Protein AF-A0A7S2GTF0-F1 (afdb_monomer_lite)

Structure (mmCIF, N/CA/C/O backbone):
data_AF-A0A7S2GTF0-F1
#
_entry.id   AF-A0A7S2GTF0-F1
#
loop_
_atom_site.group_PDB
_atom_site.id
_atom_site.type_symbol
_atom_site.label_atom_id
_atom_site.label_alt_id
_atom_site.label_comp_id
_atom_site.label_asym_id
_atom_site.label_entity_id
_atom_site.label_seq_id
_atom_site.pdbx_PDB_ins_code
_atom_site.Cartn_x
_atom_site.Cartn_y
_atom_site.Cartn_z
_atom_site.occupancy
_atom_site.B_iso_or_equiv
_atom_site.auth_seq_id
_atom_site.auth_comp_id
_atom_site.auth_asym_id
_atom_site.auth_atom_id
_atom_site.pdbx_PDB_model_num
ATOM 1 N N . ASP A 1 1 ? 17.411 0.691 -0.567 1.00 61.34 1 ASP A N 1
ATOM 2 C CA . ASP A 1 1 ? 16.089 0.164 -0.952 1.00 61.34 1 ASP A CA 1
ATOM 3 C C . ASP A 1 1 ? 15.086 0.399 0.168 1.00 61.34 1 ASP A C 1
ATOM 5 O O . ASP A 1 1 ? 15.471 0.391 1.336 1.00 61.34 1 ASP A O 1
ATOM 9 N N . GLY A 1 2 ? 13.845 0.719 -0.192 1.00 81.31 2 GLY A N 1
ATOM 10 C CA . GLY A 1 2 ? 12.721 1.021 0.693 1.00 81.31 2 GLY A CA 1
ATOM 11 C C . GLY A 1 2 ? 12.528 2.485 1.082 1.00 81.31 2 GLY A C 1
ATOM 12 O O . GLY A 1 2 ? 11.743 2.802 1.973 1.00 81.31 2 GLY A O 1
ATOM 13 N N . GLU A 1 3 ? 13.244 3.399 0.429 1.00 86.31 3 GLU A N 1
ATOM 14 C CA . GLU A 1 3 ? 13.093 4.844 0.643 1.00 86.31 3 GLU A CA 1
ATOM 15 C C . GLU A 1 3 ? 11.688 5.314 0.245 1.00 86.31 3 GLU A C 1
ATOM 17 O O . GLU A 1 3 ? 11.070 6.092 0.961 1.00 86.31 3 GLU A O 1
ATOM 22 N N . VAL A 1 4 ? 11.143 4.767 -0.846 1.00 90.56 4 VAL A N 1
ATOM 23 C CA . VAL A 1 4 ? 9.849 5.182 -1.402 1.00 90.56 4 VAL A CA 1
ATOM 24 C C . VAL A 1 4 ? 8.712 4.943 -0.414 1.00 90.56 4 VAL A C 1
ATOM 26 O O . VAL A 1 4 ? 7.917 5.847 -0.156 1.00 90.56 4 VAL A O 1
ATOM 29 N N . CYS A 1 5 ? 8.637 3.741 0.160 1.00 91.12 5 CYS A N 1
ATOM 30 C CA . CYS A 1 5 ? 7.607 3.436 1.144 1.00 91.12 5 CYS A CA 1
ATOM 31 C C . CYS A 1 5 ? 7.835 4.181 2.459 1.00 91.12 5 CYS A C 1
ATOM 33 O O . CYS A 1 5 ? 6.860 4.656 3.029 1.00 91.12 5 CYS A O 1
ATOM 35 N N . LYS A 1 6 ? 9.085 4.396 2.901 1.00 90.44 6 LYS A N 1
ATOM 36 C CA . LYS A 1 6 ? 9.369 5.257 4.067 1.00 90.44 6 LYS A CA 1
ATOM 37 C C . LYS A 1 6 ? 8.831 6.676 3.877 1.00 90.44 6 LYS A C 1
ATOM 39 O O . LYS A 1 6 ? 8.156 7.188 4.766 1.00 90.44 6 LYS A O 1
ATOM 44 N N . THR A 1 7 ? 9.069 7.277 2.709 1.00 88.88 7 THR A N 1
ATOM 45 C CA . THR A 1 7 ? 8.509 8.589 2.355 1.00 88.88 7 THR A CA 1
ATOM 46 C C . THR A 1 7 ? 6.984 8.548 2.298 1.00 88.88 7 THR A C 1
ATOM 48 O O . THR A 1 7 ? 6.341 9.483 2.761 1.00 88.88 7 THR A O 1
ATOM 51 N N . GLY A 1 8 ? 6.395 7.474 1.763 1.00 85.81 8 GLY A N 1
ATOM 52 C CA . GLY A 1 8 ? 4.943 7.286 1.748 1.00 85.81 8 GLY A CA 1
ATOM 53 C C . GLY A 1 8 ? 4.333 7.218 3.152 1.00 85.81 8 GLY A C 1
ATOM 54 O O . GLY A 1 8 ? 3.307 7.845 3.392 1.00 85.81 8 GLY A O 1
ATOM 55 N N . TYR A 1 9 ? 4.975 6.500 4.076 1.00 88.75 9 TYR A N 1
ATOM 56 C CA . TYR A 1 9 ? 4.527 6.348 5.462 1.00 88.75 9 TYR A CA 1
ATOM 57 C C . TYR A 1 9 ? 4.657 7.638 6.281 1.00 88.75 9 TYR A C 1
ATOM 59 O O . TYR A 1 9 ? 3.728 7.986 7.000 1.00 88.75 9 TYR A O 1
ATOM 67 N N . ASN A 1 10 ? 5.788 8.348 6.175 1.00 83.19 10 ASN A N 1
ATOM 68 C CA . ASN A 1 10 ? 6.096 9.514 7.016 1.00 83.19 10 ASN A CA 1
ATOM 69 C C . ASN A 1 10 ? 6.514 10.742 6.194 1.00 83.19 10 ASN A C 1
ATOM 71 O O . ASN A 1 10 ? 7.617 11.262 6.353 1.00 83.19 10 ASN A O 1
ATOM 75 N N . PRO A 1 11 ? 5.654 11.270 5.319 1.00 76.38 11 PRO A N 1
ATOM 76 C CA . PRO A 1 11 ? 6.059 12.294 4.356 1.00 76.38 11 PRO A CA 1
ATOM 77 C C . PRO A 1 11 ? 6.569 13.604 4.975 1.00 76.38 11 PRO A C 1
ATOM 79 O O . PRO A 1 11 ? 7.394 14.282 4.367 1.00 76.38 11 PRO A O 1
ATOM 82 N N . VAL A 1 12 ? 6.131 13.938 6.194 1.00 75.50 12 VAL A N 1
ATOM 83 C CA . VAL A 1 12 ? 6.603 15.113 6.950 1.00 75.50 12 VAL A CA 1
ATOM 84 C C . VAL A 1 12 ? 8.082 14.984 7.333 1.00 75.50 12 VAL A C 1
ATOM 86 O O . VAL A 1 12 ? 8.816 15.967 7.296 1.00 75.50 12 VAL A O 1
ATOM 89 N N . GLU A 1 13 ? 8.531 13.773 7.665 1.00 75.12 13 GLU A N 1
ATOM 90 C CA . GLU A 1 13 ? 9.911 13.488 8.070 1.00 75.12 13 GLU A CA 1
ATOM 91 C C . GLU A 1 13 ? 10.881 13.561 6.879 1.00 75.12 13 GLU A C 1
ATOM 93 O O . GLU A 1 13 ? 12.023 13.989 7.028 1.00 75.12 13 GLU A O 1
ATOM 98 N N . TYR A 1 14 ? 10.411 13.208 5.678 1.00 69.94 14 TYR A N 1
ATOM 99 C CA . TYR A 1 14 ? 11.229 13.145 4.459 1.00 69.94 14 TYR A CA 1
ATOM 100 C C . TYR A 1 14 ? 11.205 14.442 3.617 1.00 69.94 14 TYR A C 1
ATOM 102 O O . TYR A 1 14 ? 11.755 14.475 2.518 1.00 69.94 14 TYR A O 1
ATOM 110 N N . GLY A 1 15 ? 10.632 15.532 4.148 1.00 59.03 15 GLY A N 1
ATOM 111 C CA . GLY A 1 15 ? 10.974 16.914 3.770 1.00 59.03 15 GLY A CA 1
ATOM 112 C C . GLY A 1 15 ? 10.517 17.426 2.396 1.00 59.03 15 GLY A C 1
ATOM 113 O O . GLY A 1 15 ? 11.003 18.468 1.957 1.00 59.03 15 GLY A O 1
ATOM 114 N N . GLY A 1 16 ? 9.597 16.742 1.709 1.00 69.62 16 GLY A N 1
ATOM 115 C CA . GLY A 1 16 ? 9.084 17.154 0.394 1.00 69.62 16 GLY A CA 1
ATOM 116 C C . GLY A 1 16 ? 7.603 17.560 0.412 1.00 69.62 16 GLY A C 1
ATOM 117 O O . GLY A 1 16 ? 6.838 17.032 1.221 1.00 69.62 16 GLY A O 1
ATOM 118 N N . PRO A 1 17 ? 7.150 18.464 -0.481 1.00 72.69 17 PRO A N 1
ATOM 119 C CA . PRO A 1 17 ? 5.725 18.714 -0.659 1.00 72.69 17 PRO A CA 1
ATOM 120 C C . PRO A 1 17 ? 5.031 17.430 -1.130 1.00 72.69 17 PRO A C 1
ATOM 122 O O . PRO A 1 17 ? 5.417 16.829 -2.134 1.00 72.69 17 PRO A O 1
ATOM 125 N N . LEU A 1 18 ? 3.997 17.014 -0.402 1.00 74.88 18 LEU A N 1
ATOM 126 C CA . LEU A 1 18 ? 3.146 15.907 -0.819 1.00 74.88 18 LEU A CA 1
ATOM 127 C C . LEU A 1 18 ? 2.324 16.284 -2.055 1.00 74.88 18 LEU A C 1
ATOM 129 O O . LEU A 1 18 ? 1.916 17.442 -2.188 1.00 74.88 18 LEU A O 1
ATOM 133 N N . PRO A 1 19 ? 1.983 15.310 -2.918 1.00 74.75 19 PRO A N 1
ATOM 134 C CA . PRO A 1 19 ? 0.912 15.497 -3.880 1.00 74.75 19 PRO A CA 1
ATOM 135 C C . PRO A 1 19 ? -0.361 15.919 -3.140 1.00 74.75 19 PRO A C 1
ATOM 137 O O . PRO A 1 19 ? -0.858 15.211 -2.268 1.00 74.75 19 PRO A O 1
ATOM 140 N N . ASN A 1 20 ? -0.898 17.081 -3.493 1.00 78.50 20 ASN A N 1
ATOM 141 C CA . ASN A 1 20 ? -2.140 17.613 -2.933 1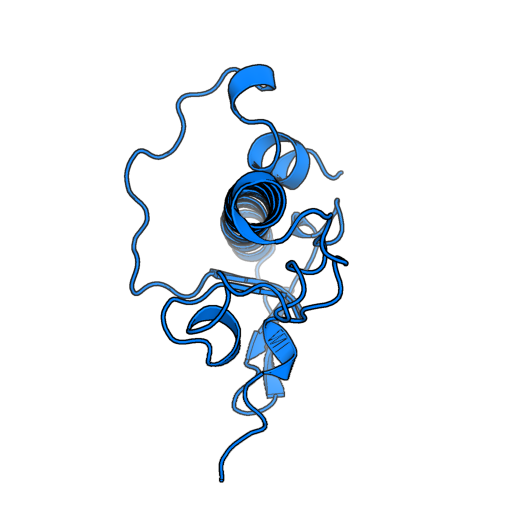.00 78.50 20 ASN A CA 1
ATOM 142 C C . ASN A 1 20 ? -3.394 17.041 -3.617 1.00 78.50 20 ASN A C 1
ATOM 144 O O . ASN A 1 20 ? -4.513 17.322 -3.195 1.00 78.50 20 ASN A O 1
ATOM 148 N N . VAL A 1 21 ? -3.213 16.261 -4.686 1.00 82.75 21 VAL A N 1
ATOM 149 C CA . VAL A 1 21 ? -4.291 15.639 -5.452 1.00 82.75 21 VAL A CA 1
ATOM 150 C C . VAL A 1 21 ? -4.023 14.148 -5.579 1.00 82.75 21 VAL A C 1
ATOM 152 O O . VAL A 1 21 ? -2.978 13.724 -6.068 1.00 82.75 21 VAL A O 1
ATOM 155 N N . ILE A 1 22 ? -5.018 13.354 -5.195 1.00 84.19 22 ILE A N 1
ATOM 156 C CA . ILE A 1 22 ? -5.073 11.924 -5.482 1.00 84.19 22 ILE A CA 1
ATOM 157 C C 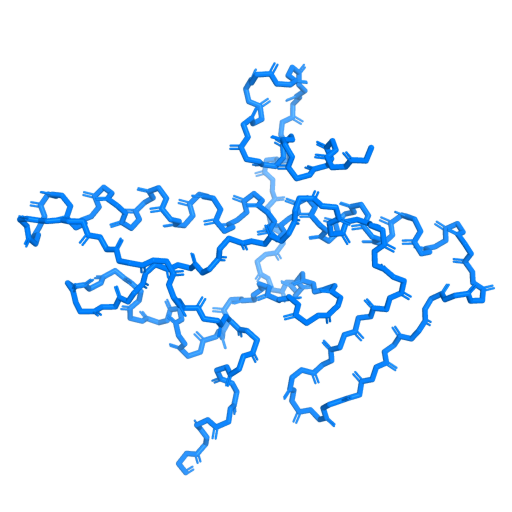. ILE A 1 22 ? -6.091 11.733 -6.600 1.00 84.19 22 ILE A C 1
ATOM 159 O O . ILE A 1 22 ? -7.251 12.133 -6.473 1.00 84.19 22 ILE A O 1
ATOM 163 N N . HIS A 1 23 ? -5.681 11.095 -7.696 1.00 86.81 23 HIS A N 1
ATOM 164 C CA . HIS A 1 23 ? -6.623 10.733 -8.747 1.00 86.81 23 HIS A CA 1
ATOM 165 C C . HIS A 1 23 ? -7.457 9.537 -8.280 1.00 86.81 23 HIS A C 1
ATOM 167 O O . HIS A 1 23 ? -7.106 8.380 -8.490 1.00 86.81 23 HIS A O 1
ATOM 173 N N . PHE A 1 24 ? -8.589 9.815 -7.642 1.00 78.94 24 PHE A N 1
ATOM 174 C CA . PHE A 1 24 ? -9.375 8.815 -6.919 1.00 78.94 24 PHE A CA 1
ATOM 175 C C . PHE A 1 24 ? -9.863 7.629 -7.774 1.00 78.94 24 PHE A C 1
ATOM 177 O O . PHE A 1 24 ? -10.011 6.516 -7.274 1.00 78.94 24 PHE A O 1
ATOM 184 N N . CYS A 1 25 ? -10.083 7.835 -9.076 1.00 83.25 25 CYS A N 1
ATOM 185 C CA . CYS A 1 25 ? -10.481 6.765 -9.999 1.00 83.25 25 CYS A CA 1
ATOM 186 C C . CYS A 1 25 ? -9.295 5.925 -10.510 1.00 83.25 25 CYS A C 1
ATOM 188 O O . CYS A 1 25 ? -9.505 4.913 -11.180 1.00 83.25 25 CYS A O 1
ATOM 190 N N . GLN A 1 26 ? -8.056 6.341 -10.234 1.00 88.81 26 GLN A N 1
ATOM 191 C CA . GLN A 1 26 ? -6.869 5.598 -10.634 1.00 88.81 26 GLN A CA 1
ATOM 192 C C . GLN A 1 26 ? -6.675 4.418 -9.687 1.00 88.81 26 GLN A C 1
ATOM 194 O O . GLN A 1 26 ? -6.886 4.511 -8.480 1.00 88.81 26 GLN A O 1
ATOM 199 N N . ARG A 1 27 ? -6.270 3.288 -10.260 1.00 89.00 27 ARG A N 1
ATOM 200 C CA . ARG A 1 27 ? -5.826 2.129 -9.492 1.00 89.00 27 ARG A CA 1
ATOM 201 C C . ARG A 1 27 ? -4.320 2.244 -9.331 1.00 89.00 27 ARG A C 1
ATOM 203 O O . ARG A 1 27 ? -3.620 2.395 -10.333 1.00 89.00 27 ARG A O 1
ATOM 210 N N . TYR A 1 28 ? -3.846 2.154 -8.099 1.00 91.50 28 TYR A N 1
ATOM 211 C CA . TYR A 1 28 ? -2.425 2.073 -7.789 1.00 91.50 28 TYR A CA 1
ATOM 212 C C . TYR A 1 28 ? -2.120 0.617 -7.491 1.00 91.50 28 TYR A C 1
ATOM 214 O O . TYR A 1 28 ? -2.707 0.054 -6.571 1.00 91.50 28 TYR A O 1
ATOM 222 N N . PHE A 1 29 ? -1.299 -0.025 -8.315 1.00 90.88 29 PHE A N 1
ATOM 223 C CA . PHE A 1 29 ? -1.064 -1.460 -8.214 1.00 90.88 29 PHE A CA 1
ATOM 224 C C . PHE A 1 29 ? 0.339 -1.831 -8.667 1.00 90.88 29 PHE A C 1
ATOM 226 O O . PHE A 1 29 ? 0.848 -1.308 -9.655 1.00 90.88 29 PHE A O 1
ATOM 233 N N . ILE A 1 30 ? 0.964 -2.725 -7.914 1.00 92.81 30 ILE A N 1
ATOM 234 C CA . ILE A 1 30 ? 2.345 -3.157 -8.097 1.00 92.81 30 ILE A CA 1
ATOM 235 C C . ILE A 1 30 ? 2.523 -4.500 -7.394 1.00 92.81 30 ILE A C 1
ATOM 237 O O . ILE A 1 30 ? 2.084 -4.678 -6.260 1.00 92.81 30 ILE A O 1
ATOM 241 N N . GLY A 1 31 ? 3.105 -5.475 -8.086 1.00 91.81 31 GLY A N 1
ATOM 242 C CA . GLY A 1 31 ? 3.113 -6.855 -7.619 1.00 91.81 31 GLY A CA 1
ATOM 243 C C . GLY A 1 31 ? 1.700 -7.370 -7.359 1.00 91.81 31 GLY A C 1
ATOM 244 O O . GLY A 1 31 ? 0.819 -7.249 -8.212 1.00 91.81 31 GLY A O 1
ATOM 245 N N . GLU A 1 32 ? 1.497 -7.891 -6.153 1.00 90.88 32 GLU A N 1
ATOM 246 C CA . GLU A 1 32 ? 0.206 -8.322 -5.604 1.00 90.88 32 GLU A CA 1
ATOM 247 C C . GLU A 1 32 ? -0.363 -7.295 -4.612 1.00 90.88 32 GLU A C 1
ATOM 249 O O . GLU A 1 32 ? -1.133 -7.624 -3.721 1.00 90.88 32 GLU A O 1
ATOM 254 N N . TRP A 1 33 ? 0.009 -6.023 -4.752 1.00 91.31 33 TRP A N 1
ATOM 255 C CA . TRP A 1 33 ? -0.524 -4.930 -3.948 1.00 91.31 33 TRP A CA 1
ATOM 256 C C . TRP A 1 33 ? -1.371 -4.019 -4.814 1.00 91.31 33 TRP A C 1
ATOM 258 O O . TRP A 1 33 ? -0.982 -3.657 -5.925 1.00 91.31 33 TRP A O 1
ATOM 268 N N . MET A 1 34 ? -2.546 -3.639 -4.315 1.00 89.56 34 MET A N 1
ATOM 269 C CA . MET A 1 34 ? -3.434 -2.729 -5.025 1.00 89.56 34 MET A CA 1
ATOM 270 C C . MET A 1 34 ? -4.253 -1.878 -4.063 1.00 89.56 34 MET A C 1
ATOM 272 O O . MET A 1 34 ? -4.941 -2.406 -3.192 1.00 89.56 34 MET A O 1
ATOM 276 N N . PHE A 1 35 ? -4.275 -0.574 -4.322 1.00 89.19 35 PHE A N 1
ATOM 277 C CA . PHE A 1 35 ? -5.236 0.364 -3.766 1.00 89.19 35 PHE A CA 1
ATOM 278 C C . PHE A 1 35 ? -6.151 0.892 -4.876 1.00 89.19 35 PHE A C 1
ATOM 280 O O . PHE A 1 35 ? -5.691 1.358 -5.924 1.00 89.19 35 PHE A O 1
ATOM 287 N N . ALA A 1 36 ? -7.461 0.814 -4.659 1.00 87.38 36 ALA A N 1
ATOM 288 C CA . ALA A 1 36 ? -8.465 1.309 -5.592 1.00 87.38 36 ALA A CA 1
ATOM 289 C C . ALA A 1 36 ? -9.736 1.710 -4.838 1.00 87.38 36 ALA A C 1
ATOM 291 O O . ALA A 1 36 ? -10.111 1.052 -3.875 1.00 87.38 36 ALA A O 1
ATOM 292 N N . LYS A 1 37 ? -10.442 2.735 -5.325 1.00 82.19 37 LYS A N 1
ATOM 293 C CA . LYS A 1 37 ? -11.689 3.238 -4.726 1.00 82.19 37 LYS A CA 1
ATOM 294 C C . LYS A 1 37 ? -12.728 2.148 -4.432 1.00 82.19 37 LYS A C 1
ATOM 296 O O . LYS A 1 37 ? -13.304 2.111 -3.355 1.00 82.19 37 LYS A O 1
ATOM 301 N N . HIS A 1 38 ? -13.009 1.292 -5.412 1.00 79.50 38 HIS A N 1
ATOM 302 C CA . HIS A 1 38 ? -14.144 0.364 -5.371 1.00 79.50 38 HIS A CA 1
ATOM 303 C C . HIS A 1 38 ? -13.728 -1.051 -4.962 1.00 79.50 38 HIS A C 1
ATOM 305 O O . HIS A 1 38 ? -14.055 -2.025 -5.638 1.00 79.50 38 HIS A O 1
ATOM 311 N N . ARG A 1 39 ? -12.971 -1.174 -3.870 1.00 81.56 39 ARG A N 1
ATOM 312 C CA . ARG A 1 39 ? -12.683 -2.484 -3.279 1.00 81.56 39 ARG A CA 1
ATOM 313 C C . ARG A 1 39 ? -13.776 -2.831 -2.274 1.00 81.56 39 ARG A C 1
ATOM 315 O O . ARG A 1 39 ? -13.993 -2.022 -1.378 1.00 81.56 39 ARG A O 1
ATOM 322 N N . PRO A 1 40 ? -14.420 -4.010 -2.364 1.00 76.88 40 PRO A N 1
ATOM 323 C CA . PRO A 1 40 ? -15.446 -4.414 -1.400 1.00 76.88 40 PRO A CA 1
ATOM 324 C C . PRO A 1 40 ? -14.969 -4.293 0.053 1.00 76.88 40 PRO A C 1
ATOM 326 O O . PRO A 1 40 ? -15.679 -3.770 0.900 1.00 76.88 40 PRO A O 1
ATOM 329 N N . ALA A 1 41 ? -13.713 -4.660 0.309 1.00 77.94 41 ALA A N 1
ATOM 330 C CA . ALA A 1 41 ? -13.070 -4.534 1.615 1.00 77.94 41 ALA A CA 1
ATOM 331 C C . ALA A 1 41 ? -12.904 -3.097 2.143 1.00 77.94 41 ALA A C 1
ATOM 333 O O . ALA A 1 41 ? -12.676 -2.922 3.333 1.00 77.94 41 ALA A O 1
ATOM 334 N N . LEU A 1 42 ? -12.987 -2.078 1.284 1.00 83.31 42 LEU A N 1
ATOM 335 C CA . LEU A 1 42 ? -12.896 -0.675 1.694 1.00 83.31 42 LEU A CA 1
ATOM 336 C C . LEU A 1 42 ? -14.262 -0.042 1.981 1.00 83.31 42 LEU A C 1
ATOM 338 O O . LEU A 1 42 ? -14.298 1.052 2.535 1.00 83.31 42 LEU A O 1
ATOM 342 N N . VAL A 1 43 ? -15.370 -0.700 1.615 1.00 82.94 43 VAL A N 1
ATOM 343 C CA . VAL A 1 43 ? -16.727 -0.159 1.813 1.00 82.94 43 VAL A CA 1
ATOM 344 C C . VAL A 1 43 ? -17.056 -0.054 3.304 1.00 82.94 43 VAL A C 1
ATOM 346 O O . VAL A 1 43 ? -17.489 1.002 3.751 1.00 82.94 43 VAL A O 1
ATOM 349 N N . ASP A 1 44 ? -16.747 -1.100 4.074 1.00 84.69 44 ASP A N 1
ATOM 350 C CA . ASP A 1 44 ? -17.056 -1.192 5.510 1.00 84.69 44 ASP A CA 1
ATOM 351 C C . ASP A 1 44 ? -15.803 -1.083 6.394 1.00 84.69 44 ASP A C 1
ATOM 353 O O . ASP A 1 44 ? -15.742 -1.624 7.501 1.00 84.69 44 ASP A O 1
ATOM 357 N N . PHE A 1 45 ? -14.773 -0.386 5.902 1.00 91.31 45 PHE A N 1
ATOM 358 C CA . PHE A 1 45 ? -13.467 -0.327 6.561 1.00 91.31 45 PHE A CA 1
ATOM 359 C C . PHE A 1 45 ? -13.520 0.314 7.960 1.00 91.31 45 PHE A C 1
ATOM 361 O O . PHE A 1 45 ? -12.853 -0.144 8.887 1.00 91.31 45 PHE A O 1
ATOM 368 N N . PHE A 1 46 ? -14.344 1.351 8.144 1.00 92.88 46 PHE A N 1
ATOM 369 C CA . PHE A 1 46 ? -14.520 2.039 9.429 1.00 92.88 46 PHE A CA 1
ATOM 370 C C . PHE A 1 46 ? -15.618 1.386 10.273 1.00 92.88 46 PHE A C 1
ATOM 372 O O . PHE A 1 46 ? -16.644 1.985 10.584 1.00 92.88 46 PHE A O 1
ATOM 379 N N . THR A 1 47 ? -15.392 0.129 10.637 1.00 93.31 47 THR A N 1
ATOM 380 C CA . THR A 1 47 ? -16.243 -0.640 11.552 1.00 93.31 47 THR A CA 1
ATOM 381 C C . THR A 1 47 ? -15.393 -1.254 12.659 1.00 93.31 47 THR A C 1
ATOM 383 O O . THR A 1 47 ? -14.165 -1.354 12.548 1.00 93.31 47 THR A O 1
ATOM 386 N N . CYS A 1 48 ? -16.019 -1.656 13.767 1.00 92.75 48 CYS A N 1
ATOM 387 C CA . CYS A 1 48 ? -15.282 -2.287 14.861 1.00 92.75 48 CYS A CA 1
ATOM 388 C C . CYS A 1 48 ? -14.692 -3.643 14.454 1.00 92.75 48 CYS A C 1
ATOM 390 O O . CYS A 1 48 ? -13.551 -3.928 14.821 1.00 92.75 48 CYS A O 1
ATOM 392 N N . ASP A 1 49 ? -15.391 -4.381 13.591 1.00 91.38 49 ASP A N 1
ATOM 393 C CA . ASP A 1 49 ? -15.004 -5.729 13.168 1.00 91.38 49 ASP A CA 1
ATOM 394 C C . ASP A 1 49 ? -14.054 -5.750 11.962 1.00 91.38 49 ASP A C 1
ATOM 396 O O . ASP A 1 49 ? -13.317 -6.719 11.783 1.00 91.38 49 ASP A O 1
ATOM 400 N N . SER A 1 50 ? -14.023 -4.696 11.132 1.00 90.94 50 SER A N 1
ATOM 401 C CA . SER A 1 50 ? -13.130 -4.678 9.966 1.00 90.94 50 SER A CA 1
ATOM 402 C C . SER A 1 50 ? -11.658 -4.683 10.394 1.00 90.94 50 SER A C 1
ATOM 404 O O . SER A 1 50 ? -11.257 -3.831 11.194 1.00 90.94 50 SER A O 1
ATOM 406 N N . PRO A 1 51 ? -10.811 -5.571 9.852 1.00 93.81 51 PRO A N 1
ATOM 407 C CA . PRO A 1 51 ? -9.375 -5.486 10.068 1.00 93.81 51 PRO A CA 1
ATOM 408 C C . PRO A 1 51 ? -8.781 -4.238 9.398 1.00 93.81 51 PRO A C 1
ATOM 410 O O . PRO A 1 51 ? -9.357 -3.661 8.473 1.00 93.81 51 PRO A O 1
ATOM 413 N N . LEU A 1 52 ? -7.609 -3.825 9.874 1.00 95.06 52 LEU A N 1
ATOM 414 C CA . LEU A 1 52 ? -6.768 -2.820 9.230 1.00 95.06 52 LEU A CA 1
ATOM 415 C C . LEU A 1 52 ? -6.052 -3.432 8.018 1.00 95.06 52 LEU A C 1
ATOM 417 O O . LEU A 1 52 ? -5.893 -4.652 7.920 1.00 95.06 52 LEU A O 1
ATOM 421 N N . LEU A 1 53 ? -5.598 -2.584 7.100 1.00 94.12 53 LEU A N 1
ATOM 422 C CA . LEU A 1 53 ? -4.845 -2.988 5.915 1.00 94.12 53 LEU A CA 1
ATOM 423 C C . LEU A 1 53 ? -3.526 -3.643 6.312 1.00 94.12 53 LEU A C 1
ATOM 425 O O . LEU A 1 53 ? -2.833 -3.169 7.213 1.00 94.12 53 LEU A O 1
ATOM 429 N N . GLN A 1 54 ? -3.173 -4.719 5.613 1.00 94.12 54 GLN A N 1
ATOM 430 C CA . GLN A 1 54 ? -1.838 -5.290 5.713 1.00 94.12 54 GLN A CA 1
ATOM 431 C C . GLN A 1 54 ? -0.801 -4.255 5.253 1.00 94.12 54 GLN A C 1
ATOM 433 O O . GLN A 1 54 ? -1.009 -3.573 4.249 1.00 94.12 54 GLN A O 1
ATOM 438 N N . ASP A 1 55 ? 0.315 -4.157 5.973 1.00 92.56 55 ASP A N 1
ATOM 439 C CA . ASP A 1 55 ? 1.420 -3.281 5.591 1.00 92.56 55 ASP A CA 1
ATOM 440 C C . ASP A 1 55 ? 2.140 -3.826 4.342 1.00 92.56 55 ASP A C 1
ATOM 442 O O . ASP A 1 55 ? 2.552 -4.994 4.343 1.00 92.56 55 ASP A O 1
ATOM 446 N N . PRO A 1 56 ? 2.300 -3.016 3.278 1.00 93.12 56 PRO A N 1
ATOM 447 C CA . PRO A 1 56 ? 3.107 -3.395 2.127 1.00 93.12 56 PRO A CA 1
ATOM 448 C C . PRO A 1 56 ? 4.586 -3.615 2.487 1.00 93.12 56 PRO A C 1
ATOM 450 O O . PRO A 1 56 ? 5.086 -3.022 3.446 1.00 93.12 56 PRO A O 1
ATOM 453 N N . PRO A 1 57 ? 5.323 -4.442 1.720 1.00 93.81 57 PRO A N 1
ATOM 454 C CA . PRO A 1 57 ? 6.751 -4.625 1.930 1.00 93.81 57 PRO A CA 1
ATOM 455 C C . PRO A 1 57 ? 7.490 -3.311 1.671 1.00 93.81 57 PRO A C 1
ATOM 457 O O . PRO A 1 57 ? 7.130 -2.538 0.784 1.00 93.81 57 PRO A O 1
ATOM 460 N N . MET A 1 58 ? 8.543 -3.057 2.446 1.00 93.44 58 MET A N 1
ATOM 461 C CA . MET A 1 58 ? 9.243 -1.774 2.382 1.00 93.44 58 MET A CA 1
ATOM 462 C C . MET A 1 58 ? 9.936 -1.537 1.045 1.00 93.44 58 MET A C 1
ATOM 464 O O . MET A 1 58 ? 10.057 -0.388 0.659 1.00 93.44 58 MET A O 1
ATOM 468 N N . ASP A 1 59 ? 10.368 -2.590 0.357 1.00 94.06 59 ASP A N 1
ATOM 469 C CA . ASP A 1 59 ? 11.075 -2.576 -0.926 1.00 94.06 59 ASP A CA 1
ATOM 470 C C . ASP A 1 59 ? 10.140 -2.755 -2.137 1.00 94.06 59 ASP A C 1
ATOM 472 O O . ASP A 1 59 ? 10.580 -3.154 -3.220 1.00 94.06 59 ASP A O 1
ATOM 476 N N . LEU A 1 60 ? 8.844 -2.459 -1.974 1.00 93.31 60 LEU A N 1
ATOM 477 C CA . LEU A 1 60 ? 7.818 -2.653 -2.999 1.00 93.31 60 LEU A CA 1
ATOM 478 C C . LEU A 1 60 ? 8.185 -2.008 -4.345 1.00 93.31 60 LEU A C 1
ATOM 480 O O . LEU A 1 60 ? 7.845 -2.560 -5.394 1.00 93.31 60 LEU A O 1
ATOM 484 N N . GLU A 1 61 ? 8.913 -0.886 -4.338 1.00 93.06 61 GLU A N 1
ATOM 485 C CA . GLU A 1 61 ? 9.349 -0.173 -5.543 1.00 93.06 61 GLU A CA 1
ATOM 486 C C . GLU A 1 61 ? 10.258 -0.990 -6.473 1.00 93.06 61 GLU A C 1
ATOM 488 O O . GLU A 1 61 ? 10.373 -0.649 -7.652 1.00 93.06 61 GLU A O 1
ATOM 493 N N . ASN A 1 62 ? 10.878 -2.060 -5.967 1.00 92.62 62 ASN A N 1
ATOM 494 C CA . ASN A 1 62 ? 11.733 -2.959 -6.742 1.00 92.62 62 ASN A CA 1
ATOM 495 C C . ASN A 1 62 ? 10.931 -3.987 -7.555 1.00 92.62 62 ASN A C 1
ATOM 497 O O . ASN A 1 62 ? 11.497 -4.731 -8.358 1.00 92.62 62 ASN A O 1
ATOM 501 N N . THR A 1 63 ? 9.611 -4.042 -7.372 1.00 92.44 63 THR A N 1
ATOM 502 C CA . THR A 1 63 ? 8.756 -4.994 -8.077 1.00 92.44 63 THR A CA 1
ATOM 503 C C . THR A 1 63 ? 8.624 -4.626 -9.555 1.00 92.44 63 THR A C 1
ATOM 505 O O . THR A 1 63 ? 8.147 -3.550 -9.912 1.00 92.44 63 THR A O 1
ATOM 508 N N . LEU A 1 64 ? 8.995 -5.560 -10.434 1.00 91.12 64 LEU A N 1
ATOM 509 C CA . LEU A 1 64 ? 9.045 -5.347 -11.888 1.00 91.12 64 LEU A CA 1
ATOM 510 C C . LEU A 1 64 ? 7.759 -5.732 -12.625 1.00 91.12 64 LEU A C 1
ATOM 512 O O . LEU A 1 64 ? 7.726 -5.735 -13.852 1.00 91.12 64 LEU A O 1
ATOM 516 N N . TYR A 1 65 ? 6.695 -6.061 -11.902 1.00 89.00 65 TYR A N 1
ATOM 517 C CA . TYR A 1 65 ? 5.423 -6.451 -12.495 1.00 89.00 65 TYR A CA 1
ATOM 518 C C . TYR A 1 65 ? 4.247 -5.833 -11.746 1.00 89.00 65 TYR A C 1
ATOM 520 O O . TYR A 1 65 ? 4.370 -5.349 -10.622 1.00 89.00 65 TYR A O 1
ATOM 528 N N . ALA A 1 66 ? 3.079 -5.873 -12.369 1.00 89.00 66 ALA A N 1
ATOM 529 C CA . ALA A 1 66 ? 1.821 -5.522 -11.738 1.00 89.00 66 ALA A CA 1
ATOM 530 C C . ALA A 1 66 ? 0.776 -6.589 -12.054 1.00 89.00 66 ALA A C 1
ATOM 532 O O . ALA A 1 66 ? 0.553 -6.906 -13.223 1.00 89.00 66 ALA A O 1
ATO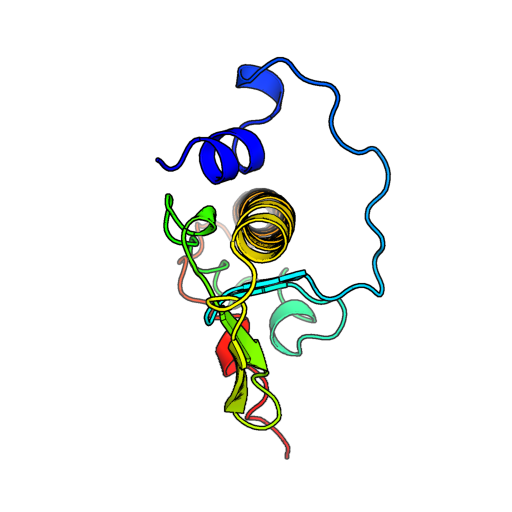M 533 N N . SER A 1 67 ? 0.160 -7.151 -11.018 1.00 86.06 67 SER A N 1
ATOM 534 C CA . SER A 1 67 ? -0.865 -8.181 -11.153 1.00 86.06 67 SER A CA 1
ATOM 535 C C . SER A 1 67 ? -2.261 -7.568 -11.095 1.00 86.06 67 SER A C 1
ATOM 537 O O . SER A 1 67 ? -2.523 -6.642 -10.320 1.00 86.06 67 SER A O 1
ATOM 539 N N . ARG A 1 68 ? -3.168 -8.082 -11.924 1.00 80.50 68 ARG A N 1
ATOM 540 C CA . ARG A 1 68 ? -4.592 -7.771 -11.851 1.00 80.50 68 ARG A CA 1
ATOM 541 C C . ARG A 1 68 ? -5.310 -8.866 -11.064 1.00 80.50 68 ARG A C 1
ATOM 543 O O . ARG A 1 68 ? -5.304 -10.017 -11.485 1.00 80.50 68 ARG A O 1
ATOM 550 N N . PRO A 1 69 ? -5.958 -8.532 -9.945 1.00 74.56 69 PRO A N 1
ATOM 551 C CA . PRO A 1 69 ? -6.682 -9.507 -9.133 1.00 74.56 69 PRO A CA 1
ATOM 552 C C . PRO A 1 69 ? -7.953 -10.025 -9.821 1.00 74.56 69 PRO A C 1
ATOM 554 O O . PRO A 1 69 ? -8.479 -11.058 -9.425 1.00 74.56 69 PRO A O 1
ATOM 557 N N . GLU A 1 70 ? -8.473 -9.318 -10.830 1.00 76.62 70 GLU A N 1
ATOM 558 C CA . GLU A 1 70 ? -9.701 -9.717 -11.524 1.00 76.62 70 GLU A CA 1
ATOM 559 C C . GLU A 1 70 ? -9.538 -10.968 -12.386 1.00 76.62 70 GLU A C 1
ATOM 561 O O . GLU A 1 70 ? -10.461 -11.774 -12.466 1.00 76.62 70 GLU A O 1
ATOM 566 N N . ASP A 1 71 ? -8.390 -11.102 -13.047 1.00 81.31 71 ASP A N 1
ATOM 567 C CA . ASP A 1 71 ? -8.114 -12.149 -14.035 1.00 81.31 71 ASP A CA 1
ATOM 568 C C . ASP A 1 71 ? -6.763 -12.852 -13.810 1.00 81.31 71 ASP A C 1
ATOM 570 O O . ASP A 1 71 ? -6.393 -13.743 -14.571 1.00 81.31 71 ASP A O 1
ATOM 574 N N . GLY A 1 72 ? -6.012 -12.458 -12.777 1.00 80.75 72 GLY A N 1
ATOM 575 C CA . GLY A 1 72 ? -4.672 -12.971 -12.489 1.00 80.75 72 GLY A CA 1
ATOM 576 C C . GLY A 1 72 ? -3.608 -12.548 -13.507 1.00 80.75 72 GLY A C 1
ATOM 577 O O . GLY A 1 72 ? -2.471 -13.022 -13.432 1.00 80.75 72 GLY A O 1
ATOM 578 N N . SER A 1 73 ? -3.939 -11.678 -14.469 1.00 85.88 73 SER A N 1
ATOM 579 C CA . SER A 1 73 ? -2.999 -11.271 -15.507 1.00 85.88 73 SER A CA 1
ATOM 580 C C . SER A 1 73 ? -1.869 -10.432 -14.920 1.00 85.88 73 SER A C 1
ATOM 582 O O . SER A 1 73 ? -2.072 -9.517 -14.118 1.00 85.88 73 SER A O 1
ATOM 584 N N . LYS A 1 74 ? -0.643 -10.746 -15.342 1.00 90.06 74 LYS A N 1
ATOM 585 C CA . LYS A 1 74 ? 0.562 -10.021 -14.946 1.00 90.06 74 LYS A CA 1
ATOM 586 C C . LYS A 1 74 ? 1.027 -9.148 -16.095 1.00 90.06 74 LYS A C 1
ATOM 588 O O . LYS A 1 74 ? 1.258 -9.623 -17.204 1.00 90.06 74 LYS A O 1
ATOM 593 N N . LYS A 1 75 ? 1.193 -7.862 -15.813 1.00 88.94 75 LYS A N 1
ATOM 594 C CA . LYS A 1 75 ? 1.905 -6.940 -16.687 1.00 88.94 75 LYS A CA 1
ATOM 595 C C . LYS A 1 75 ? 3.359 -6.891 -16.243 1.00 88.94 75 LYS A C 1
ATOM 597 O O . LYS A 1 75 ? 3.644 -6.358 -15.174 1.00 88.94 75 LYS A O 1
ATOM 602 N N . ASP A 1 76 ? 4.241 -7.459 -17.054 1.00 91.00 76 ASP A N 1
ATOM 603 C CA . ASP A 1 76 ? 5.684 -7.419 -16.833 1.00 91.00 76 ASP A CA 1
ATOM 604 C C . ASP A 1 76 ? 6.284 -6.122 -17.404 1.00 91.00 76 ASP A C 1
ATOM 606 O O . ASP A 1 76 ? 5.942 -5.693 -18.509 1.00 91.00 76 ASP A O 1
ATOM 610 N N . PHE A 1 77 ? 7.161 -5.487 -16.631 1.00 88.12 77 PHE A N 1
ATOM 611 C CA . PHE A 1 77 ? 7.925 -4.304 -17.014 1.00 88.12 77 PHE A CA 1
ATOM 612 C C . PHE A 1 77 ? 9.428 -4.596 -17.154 1.00 88.12 77 PHE A C 1
ATOM 614 O O . PHE A 1 77 ? 10.185 -3.677 -17.451 1.00 88.12 77 PHE A O 1
ATOM 621 N N . SER A 1 78 ? 9.871 -5.850 -16.991 1.00 88.31 78 SER A N 1
ATOM 622 C CA . SER A 1 78 ? 11.281 -6.271 -17.060 1.00 88.31 78 SER A CA 1
ATOM 623 C C . SER A 1 78 ? 12.003 -5.833 -18.340 1.00 88.31 78 SER A C 1
ATOM 625 O O . SER A 1 78 ? 13.197 -5.542 -18.312 1.00 88.31 78 SER A O 1
ATOM 627 N N . GLN A 1 79 ? 11.269 -5.736 -19.451 1.00 90.38 79 GLN A N 1
ATOM 628 C CA . GLN A 1 79 ? 11.795 -5.355 -20.764 1.00 90.38 79 GLN A CA 1
ATOM 629 C C . GLN A 1 79 ? 12.062 -3.845 -20.910 1.00 90.38 79 GLN A C 1
ATOM 631 O O . GLN A 1 79 ? 12.698 -3.428 -21.873 1.00 90.38 79 GLN A O 1
ATOM 636 N N . ASP A 1 80 ? 11.584 -3.017 -19.976 1.00 90.00 80 ASP A N 1
ATOM 637 C CA . ASP A 1 80 ? 11.761 -1.562 -19.981 1.00 90.00 80 ASP A CA 1
ATOM 638 C C . ASP A 1 80 ? 12.144 -1.074 -18.570 1.00 90.00 80 ASP A C 1
ATOM 640 O O . ASP A 1 80 ? 11.278 -0.678 -17.782 1.00 90.00 80 ASP A O 1
ATOM 644 N N . PRO A 1 81 ? 13.447 -1.093 -18.223 1.00 86.44 81 PRO A N 1
ATOM 645 C CA . PRO A 1 81 ? 13.922 -0.761 -16.879 1.00 86.44 81 PRO A CA 1
ATOM 646 C C . PRO A 1 81 ? 13.581 0.666 -16.436 1.00 86.44 81 PRO A C 1
ATOM 648 O O . PRO A 1 81 ? 13.341 0.916 -15.252 1.00 86.44 81 PRO A O 1
ATOM 651 N N . VAL A 1 82 ? 13.544 1.616 -17.377 1.00 88.25 82 VAL A N 1
ATOM 652 C CA . VAL A 1 82 ? 13.221 3.020 -17.085 1.00 88.25 82 VAL A CA 1
ATOM 653 C C . 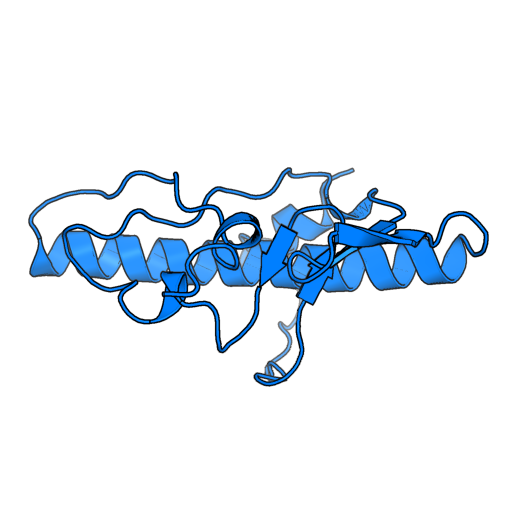VAL A 1 82 ? 11.756 3.131 -16.682 1.00 88.25 82 VAL A C 1
ATOM 655 O O . VAL A 1 82 ? 11.434 3.711 -15.638 1.00 88.25 82 VAL A O 1
ATOM 658 N N . ARG A 1 83 ? 10.866 2.520 -17.469 1.00 85.88 83 ARG A N 1
ATOM 659 C CA . ARG A 1 83 ? 9.440 2.476 -17.156 1.00 85.88 83 ARG A CA 1
ATOM 660 C C . ARG A 1 83 ? 9.158 1.668 -15.901 1.00 85.88 83 ARG A C 1
ATOM 662 O O . ARG A 1 83 ? 8.347 2.122 -15.099 1.00 85.88 83 ARG A O 1
ATOM 669 N N . ALA A 1 84 ? 9.820 0.529 -15.705 1.00 87.31 84 ALA A N 1
ATOM 670 C CA . ALA A 1 84 ? 9.678 -0.300 -14.512 1.00 87.31 84 ALA A CA 1
ATOM 671 C C . ALA A 1 84 ? 10.006 0.498 -13.250 1.00 87.31 84 ALA A C 1
ATOM 673 O O . ALA A 1 84 ? 9.203 0.542 -12.324 1.00 87.31 84 ALA A O 1
ATOM 674 N N . LYS A 1 85 ? 11.131 1.222 -13.250 1.00 88.25 85 LYS A N 1
ATOM 675 C CA . LYS A 1 85 ? 11.542 2.059 -12.120 1.00 88.25 85 LYS A CA 1
ATOM 676 C C . LYS A 1 85 ? 10.562 3.203 -11.861 1.00 88.25 85 LYS A C 1
ATOM 678 O O . LYS A 1 85 ? 10.195 3.444 -10.715 1.00 88.25 85 LYS A O 1
ATOM 683 N N . SER A 1 86 ? 10.132 3.918 -12.902 1.00 90.38 86 SER A N 1
ATOM 684 C CA . SER A 1 86 ? 9.185 5.035 -12.757 1.00 90.38 86 SER A CA 1
ATOM 685 C C . SER A 1 86 ? 7.814 4.559 -12.258 1.00 90.38 86 SER A C 1
ATOM 687 O O . SER A 1 86 ? 7.284 5.094 -11.282 1.00 90.38 86 SER A O 1
ATOM 689 N N . PHE A 1 87 ? 7.276 3.505 -12.876 1.00 90.88 87 PHE A N 1
ATOM 690 C CA . PHE A 1 87 ? 6.026 2.868 -12.474 1.00 90.88 87 PHE A CA 1
ATOM 691 C C . PHE A 1 87 ? 6.111 2.318 -11.046 1.00 90.88 87 PHE A C 1
ATOM 693 O O . PHE A 1 87 ? 5.197 2.550 -10.251 1.00 90.88 87 PHE A O 1
ATOM 700 N N . GLY A 1 88 ? 7.212 1.633 -10.730 1.00 92.62 88 GLY A N 1
ATOM 701 C CA . GLY A 1 88 ? 7.483 1.004 -9.445 1.00 92.62 88 GLY A CA 1
ATOM 702 C C . GLY A 1 88 ? 7.449 2.012 -8.306 1.00 92.62 88 GLY A C 1
ATOM 703 O O . GLY A 1 88 ? 6.649 1.886 -7.383 1.00 92.62 88 GLY A O 1
ATOM 704 N N . LYS A 1 89 ? 8.232 3.089 -8.435 1.00 92.12 89 LYS A N 1
ATOM 705 C CA . LYS A 1 89 ? 8.286 4.175 -7.449 1.00 92.12 89 LYS A CA 1
ATOM 706 C C . LYS A 1 89 ? 6.931 4.847 -7.233 1.00 92.12 89 LYS A C 1
ATOM 708 O O . LYS A 1 89 ? 6.516 5.022 -6.093 1.00 92.12 89 LYS A O 1
ATOM 713 N N . MET A 1 90 ? 6.228 5.212 -8.307 1.00 90.88 90 MET A N 1
ATOM 714 C CA . MET A 1 90 ? 4.944 5.912 -8.187 1.00 90.88 90 MET A CA 1
ATOM 715 C C . MET A 1 90 ? 3.882 5.037 -7.509 1.00 90.88 90 MET A C 1
ATOM 717 O O . MET A 1 90 ? 3.186 5.500 -6.608 1.00 90.88 90 MET A O 1
ATOM 721 N N . ASN A 1 91 ? 3.746 3.776 -7.928 1.00 93.19 91 ASN A N 1
ATOM 722 C CA . ASN A 1 91 ? 2.737 2.890 -7.349 1.00 93.19 91 ASN A CA 1
ATOM 723 C C . ASN A 1 91 ? 3.099 2.478 -5.923 1.00 93.19 91 ASN A C 1
ATOM 725 O O . ASN A 1 91 ? 2.208 2.473 -5.081 1.00 93.19 91 ASN A O 1
ATOM 729 N N . ALA A 1 92 ? 4.372 2.196 -5.634 1.00 94.25 92 ALA A N 1
ATOM 730 C CA . ALA A 1 92 ? 4.816 1.891 -4.277 1.00 94.25 92 ALA A CA 1
ATOM 731 C C . ALA A 1 92 ? 4.561 3.068 -3.327 1.00 94.25 92 ALA A C 1
ATOM 733 O O . ALA A 1 92 ? 3.983 2.866 -2.265 1.00 94.25 92 ALA A O 1
ATOM 734 N N . PHE A 1 93 ? 4.883 4.299 -3.743 1.00 92.94 93 PHE A N 1
ATOM 735 C CA . PHE A 1 93 ? 4.611 5.502 -2.952 1.00 92.94 93 PHE A CA 1
ATOM 736 C C . PHE A 1 93 ? 3.128 5.614 -2.588 1.00 92.94 93 PHE A C 1
ATOM 738 O O . PHE A 1 93 ? 2.781 5.768 -1.419 1.00 92.94 93 PHE A O 1
ATOM 745 N N . MET A 1 94 ? 2.248 5.481 -3.585 1.00 92.94 94 MET A N 1
ATOM 746 C CA . MET A 1 94 ? 0.806 5.604 -3.377 1.00 92.94 94 MET A CA 1
ATOM 747 C C . MET A 1 94 ? 0.242 4.452 -2.545 1.00 92.94 94 MET A C 1
ATOM 749 O O . MET A 1 94 ? -0.557 4.692 -1.649 1.00 92.94 94 MET A O 1
ATOM 753 N N . VAL A 1 95 ? 0.649 3.209 -2.811 1.00 93.62 95 VAL A N 1
ATOM 754 C CA . VAL A 1 95 ? 0.182 2.039 -2.054 1.00 93.62 95 VAL A CA 1
ATOM 755 C C . VAL A 1 95 ? 0.619 2.134 -0.594 1.00 93.62 95 VAL A C 1
ATOM 757 O O . VAL A 1 95 ? -0.221 1.969 0.287 1.00 93.62 95 VAL A O 1
ATOM 760 N N . CYS A 1 96 ? 1.888 2.447 -0.328 1.00 93.81 96 CYS A N 1
ATOM 761 C CA . CYS A 1 96 ? 2.408 2.590 1.030 1.00 93.81 96 CYS A CA 1
ATOM 762 C C . CYS A 1 96 ? 1.757 3.773 1.761 1.00 93.81 96 CYS A C 1
ATOM 764 O O . CYS A 1 96 ? 1.210 3.584 2.845 1.00 93.81 96 CYS A O 1
ATOM 766 N N . GLY A 1 97 ? 1.706 4.960 1.146 1.00 92.44 97 GLY A N 1
ATOM 767 C CA . GLY A 1 97 ? 1.130 6.147 1.785 1.00 92.44 97 GLY A CA 1
ATOM 768 C C . GLY A 1 97 ? -0.379 6.068 2.016 1.00 92.44 97 GLY A C 1
ATOM 769 O O . GLY A 1 97 ? -0.858 6.415 3.092 1.00 92.44 97 GLY A O 1
ATOM 770 N N . LEU A 1 98 ? -1.150 5.552 1.052 1.00 91.75 98 LEU A N 1
ATOM 771 C CA . LEU A 1 98 ? -2.595 5.382 1.237 1.00 91.75 98 LEU A CA 1
ATOM 772 C C . LEU A 1 98 ? -2.906 4.293 2.265 1.00 91.75 98 LEU A C 1
ATOM 774 O O . LEU A 1 98 ? -3.838 4.459 3.047 1.00 91.75 98 LEU A O 1
ATOM 778 N N . SER A 1 99 ? -2.127 3.206 2.299 1.00 92.81 99 SER A N 1
ATOM 779 C CA . SER A 1 99 ? -2.318 2.158 3.309 1.00 92.81 99 SER A CA 1
ATOM 780 C C . SER A 1 99 ? -2.015 2.678 4.713 1.00 92.81 99 SER A C 1
ATOM 782 O O . SER A 1 99 ? -2.794 2.430 5.630 1.00 92.81 99 SER A O 1
ATOM 784 N N . ALA A 1 100 ? -0.944 3.465 4.861 1.00 92.69 100 ALA A N 1
ATOM 785 C CA . ALA A 1 100 ? -0.590 4.146 6.103 1.00 92.69 100 ALA A CA 1
ATOM 786 C C . ALA A 1 100 ? -1.717 5.060 6.598 1.00 92.69 100 ALA A C 1
ATOM 788 O O . ALA A 1 100 ? -2.209 4.884 7.710 1.00 92.69 100 ALA A O 1
ATOM 789 N N . ALA A 1 101 ? -2.169 5.981 5.743 1.00 92.00 101 ALA A N 1
ATOM 790 C CA . ALA A 1 101 ? -3.194 6.960 6.087 1.00 92.00 101 ALA A CA 1
ATOM 791 C C . ALA A 1 101 ? -4.533 6.294 6.444 1.00 92.00 101 ALA A C 1
ATOM 793 O O . ALA A 1 101 ? -5.197 6.687 7.403 1.00 92.00 101 ALA A O 1
ATOM 794 N N . MET A 1 102 ? -4.926 5.254 5.701 1.00 92.75 102 MET A N 1
ATOM 795 C CA . MET A 1 102 ? -6.128 4.477 6.009 1.00 92.75 102 MET A CA 1
ATOM 796 C C . MET A 1 102 ? -5.992 3.737 7.340 1.00 92.75 102 MET A C 1
ATOM 798 O O . MET A 1 102 ? -6.930 3.752 8.134 1.00 92.75 102 MET A O 1
ATOM 802 N N . ASN A 1 103 ? -4.839 3.122 7.613 1.00 94.81 103 ASN A N 1
ATOM 803 C CA . ASN A 1 103 ? -4.598 2.436 8.880 1.00 94.81 103 ASN A CA 1
ATOM 804 C C . ASN A 1 103 ? -4.609 3.400 10.066 1.00 94.81 103 ASN A C 1
ATOM 806 O O . ASN A 1 103 ? -5.269 3.103 11.056 1.00 94.81 103 ASN A O 1
ATOM 810 N N . GLU A 1 104 ? -3.970 4.564 9.957 1.00 94.19 104 GLU A N 1
ATOM 811 C CA . GLU A 1 104 ? -3.997 5.598 10.996 1.00 94.19 104 GLU A CA 1
ATOM 812 C C . GLU A 1 104 ? -5.432 6.075 11.274 1.00 94.19 104 GLU A C 1
ATOM 814 O O . GLU A 1 104 ? -5.876 6.108 12.425 1.00 94.19 104 GLU A O 1
ATOM 819 N N . ALA A 1 105 ? -6.205 6.361 10.221 1.00 94.12 105 ALA A N 1
ATOM 820 C CA . ALA A 1 105 ? -7.611 6.731 10.355 1.00 94.12 105 ALA A CA 1
ATOM 821 C C . ALA A 1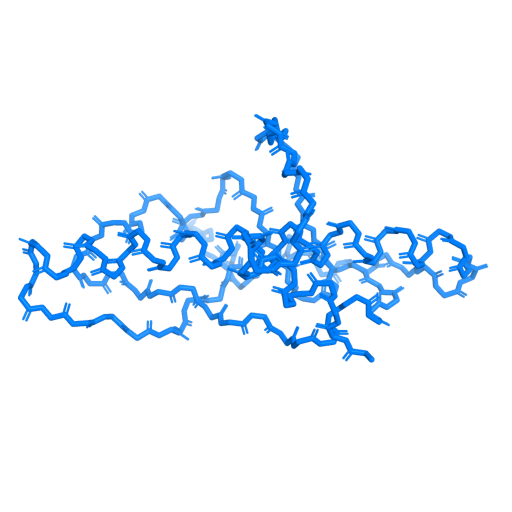 105 ? -8.447 5.602 10.990 1.00 94.12 105 ALA A C 1
ATOM 823 O O . ALA A 1 105 ? -9.310 5.859 11.832 1.00 94.12 105 ALA A O 1
ATOM 824 N N . GLY A 1 106 ? -8.188 4.348 10.612 1.00 95.38 106 GLY A N 1
ATOM 825 C CA . GLY A 1 106 ? -8.860 3.171 11.161 1.00 95.38 106 GLY A CA 1
ATOM 826 C C . GLY A 1 106 ? -8.528 2.938 12.636 1.00 95.38 106 GLY A C 1
ATOM 827 O O . GLY A 1 106 ? -9.421 2.650 13.433 1.00 95.38 106 GLY A O 1
ATOM 828 N N . GLU A 1 107 ? -7.267 3.112 13.027 1.00 95.19 107 GLU A N 1
ATOM 829 C CA . GLU A 1 107 ? -6.822 3.059 14.422 1.00 95.19 107 GLU A CA 1
ATOM 830 C C . GLU A 1 107 ? -7.496 4.152 15.257 1.00 95.19 107 GLU A C 1
ATOM 832 O O . GLU A 1 107 ? -8.012 3.866 16.341 1.00 95.19 107 GLU A O 1
ATOM 837 N N . LEU A 1 108 ? -7.557 5.383 14.738 1.00 95.31 108 LEU A N 1
ATOM 838 C CA . LEU A 1 108 ? -8.236 6.498 15.397 1.00 95.31 108 LEU A CA 1
ATOM 839 C C . LEU A 1 108 ? -9.734 6.223 15.575 1.00 95.31 108 LEU A C 1
ATOM 841 O O . LEU A 1 108 ? -10.270 6.418 16.668 1.00 95.31 108 LEU A O 1
ATOM 845 N N . PHE A 1 109 ? -10.402 5.723 14.532 1.00 96.00 109 PHE A N 1
ATOM 846 C CA . PHE A 1 109 ? -11.807 5.328 14.600 1.00 96.00 109 PHE A CA 1
ATOM 847 C C . PHE A 1 109 ? -12.030 4.262 15.680 1.00 96.00 109 PHE A C 1
ATOM 849 O O . PHE A 1 109 ? -12.854 4.445 16.576 1.00 96.00 109 PHE A O 1
ATOM 856 N N . LYS A 1 110 ? -11.260 3.168 15.655 1.00 95.31 110 LYS A N 1
ATOM 857 C CA . LYS A 1 110 ? -11.416 2.060 16.610 1.00 95.31 110 LYS A CA 1
ATOM 858 C C . LYS A 1 110 ? -11.128 2.485 18.048 1.00 95.31 110 LYS A C 1
ATOM 860 O O . LYS A 1 110 ? -11.863 2.097 18.957 1.00 95.31 110 LYS A O 1
ATOM 865 N N . LYS A 1 111 ? -10.125 3.338 18.257 1.00 94.88 111 LYS A N 1
ATOM 866 C CA . LYS A 1 111 ? -9.818 3.908 19.572 1.00 94.88 111 LYS A CA 1
ATOM 867 C C . LYS A 1 111 ? -10.991 4.717 20.132 1.00 94.88 111 LYS A C 1
ATOM 869 O O . LYS A 1 111 ? -11.293 4.591 21.314 1.00 94.88 111 LYS A O 1
ATOM 874 N N . ASN A 1 112 ? -11.647 5.519 19.295 1.00 95.31 112 ASN A N 1
ATOM 875 C CA . ASN A 1 112 ? -12.699 6.437 19.735 1.00 95.31 112 ASN A CA 1
ATOM 876 C C . ASN A 1 112 ? -14.095 5.795 19.794 1.00 95.31 112 ASN A C 1
ATOM 878 O O . ASN A 1 112 ? -14.936 6.264 20.556 1.00 95.31 112 ASN A O 1
ATOM 882 N N . HIS A 1 113 ? -14.345 4.741 19.011 1.00 95.19 113 HIS A N 1
ATOM 883 C CA . HIS A 1 113 ? -15.684 4.163 18.848 1.00 95.19 113 HIS A CA 1
ATOM 884 C C . HIS A 1 113 ? -15.807 2.693 19.271 1.00 95.19 113 HIS A C 1
ATOM 886 O O . HIS A 1 113 ? -16.917 2.243 19.537 1.00 95.19 113 HIS A O 1
ATOM 892 N N . CYS A 1 114 ? -14.703 1.945 19.351 1.00 93.38 114 CYS A N 1
ATOM 893 C CA . CYS A 1 114 ? -14.723 0.488 19.539 1.00 93.38 114 CYS A CA 1
ATOM 894 C C . CYS A 1 114 ? -13.976 0.008 20.793 1.00 93.38 114 CYS A C 1
ATOM 896 O O . CYS A 1 114 ? -13.966 -1.185 21.077 1.00 93.38 114 CYS A O 1
ATOM 898 N N . GLY A 1 115 ? -13.325 0.910 21.536 1.00 86.31 115 GLY A N 1
ATOM 899 C CA . GLY A 1 115 ? -12.625 0.574 22.780 1.00 86.31 115 GLY A CA 1
ATOM 900 C C . GLY A 1 115 ? -11.341 -0.250 22.603 1.00 86.31 115 GLY A C 1
ATOM 901 O O . GLY A 1 115 ? -10.884 -0.857 23.568 1.00 86.31 115 GLY A O 1
ATOM 902 N N . GLY A 1 116 ? -10.742 -0.290 21.404 1.00 81.94 116 GLY A N 1
ATOM 903 C CA . GLY A 1 116 ? -9.588 -1.158 21.135 1.00 81.94 116 GLY A CA 1
ATOM 904 C C . GLY A 1 116 ? -8.796 -0.846 19.860 1.00 81.94 116 GLY A C 1
ATOM 905 O O . GLY A 1 116 ? -9.054 0.139 19.169 1.00 81.94 116 GLY A O 1
ATOM 906 N N . LYS A 1 117 ? -7.798 -1.695 19.572 1.00 82.00 117 LYS A N 1
ATOM 907 C CA . LYS A 1 117 ? -6.950 -1.657 18.363 1.00 82.00 117 LYS A CA 1
ATOM 908 C C . LYS A 1 117 ? -7.432 -2.687 17.334 1.00 82.00 117 LYS A C 1
ATOM 910 O O . LYS A 1 117 ? -8.038 -3.683 17.709 1.00 82.00 117 LYS A O 1
ATOM 915 N N . GLY A 1 118 ? -7.145 -2.453 16.053 1.00 85.81 118 GLY A N 1
ATOM 916 C CA . GLY A 1 118 ? -7.402 -3.416 14.976 1.00 85.81 118 GLY A CA 1
ATOM 917 C C . GLY A 1 118 ? -6.146 -4.183 14.564 1.00 85.81 118 GLY A C 1
ATOM 918 O O . GLY A 1 118 ? -5.034 -3.678 14.705 1.00 85.81 118 GLY A O 1
ATOM 919 N N . GLU A 1 119 ? -6.324 -5.387 14.024 1.00 91.00 119 GLU A N 1
ATOM 920 C CA . GLU A 1 119 ? -5.236 -6.182 13.442 1.00 91.00 119 GLU A CA 1
ATOM 921 C C . GLU A 1 119 ? -5.025 -5.846 11.960 1.00 91.00 119 GLU A C 1
ATOM 923 O O . GLU A 1 119 ? -5.990 -5.637 11.226 1.00 91.00 119 GLU A O 1
ATOM 928 N N . ARG A 1 120 ? -3.769 -5.826 11.499 1.00 92.38 120 ARG A N 1
ATOM 929 C CA . ARG A 1 120 ? -3.376 -5.482 10.116 1.00 92.38 120 ARG A CA 1
ATOM 930 C C . ARG A 1 120 ? -3.367 -6.701 9.194 1.00 92.38 120 ARG A C 1
ATOM 932 O O . ARG A 1 120 ? -2.314 -7.155 8.750 1.00 92.38 120 ARG A O 1
ATOM 939 N N . THR A 1 121 ? -4.542 -7.263 8.939 1.00 91.56 121 THR A N 1
ATOM 940 C CA . THR A 1 121 ? -4.699 -8.524 8.190 1.00 91.56 121 THR A CA 1
ATOM 941 C C . THR A 1 121 ? -5.467 -8.373 6.877 1.00 91.56 121 THR A C 1
ATOM 943 O O . THR A 1 121 ? -5.540 -9.325 6.098 1.00 91.56 121 THR A O 1
ATOM 946 N N . LEU A 1 122 ? -6.020 -7.192 6.585 1.00 89.62 122 LEU A N 1
ATOM 947 C CA . LEU A 1 122 ? -6.845 -6.974 5.401 1.00 89.62 122 LEU A CA 1
ATOM 948 C C . LEU A 1 122 ? -5.994 -6.877 4.130 1.00 89.62 122 LEU A C 1
ATOM 950 O O . LEU A 1 122 ? -5.2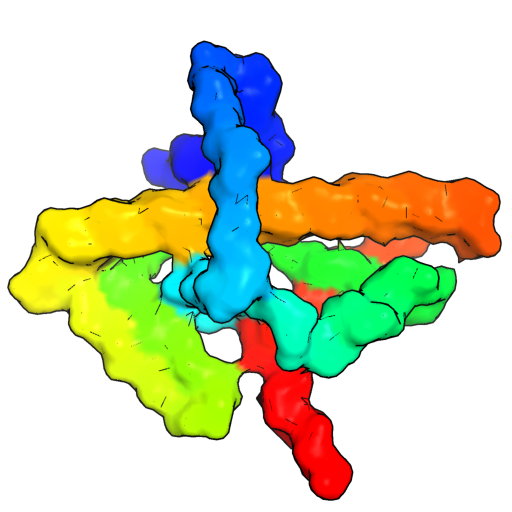80 -5.898 3.902 1.00 89.62 122 LEU A O 1
ATOM 954 N N . LYS A 1 123 ? -6.122 -7.881 3.262 1.00 87.44 123 LYS A N 1
ATOM 955 C CA . LYS A 1 123 ? -5.451 -7.942 1.960 1.00 87.44 123 LYS A CA 1
ATOM 956 C C . LYS A 1 123 ? -6.326 -7.346 0.869 1.00 87.44 123 LYS A C 1
ATOM 958 O O . LYS A 1 123 ? -7.262 -7.983 0.392 1.00 87.44 123 LYS A O 1
ATOM 963 N N . LEU A 1 124 ? -6.007 -6.134 0.416 1.00 80.50 124 LEU A N 1
ATOM 964 C CA . LEU A 1 124 ? -6.787 -5.483 -0.644 1.00 80.50 124 LEU A CA 1
ATOM 965 C C . LEU A 1 124 ? -6.740 -6.227 -1.977 1.00 80.50 124 LEU A C 1
ATOM 967 O O . LEU A 1 124 ? -7.653 -6.062 -2.787 1.00 80.50 124 LEU A O 1
ATOM 971 N N . PHE A 1 125 ? -5.703 -7.023 -2.226 1.00 80.06 125 PHE A N 1
ATOM 972 C CA . PHE A 1 125 ? -5.546 -7.784 -3.461 1.00 80.06 125 PHE A CA 1
ATOM 973 C C . PHE A 1 125 ? -6.590 -8.900 -3.607 1.00 80.06 125 PHE A C 1
ATOM 975 O O . PHE A 1 125 ? -7.259 -8.967 -4.637 1.00 80.06 125 PHE A O 1
ATOM 982 N N . ASP A 1 126 ? -6.830 -9.662 -2.539 1.00 69.88 126 ASP A N 1
ATOM 983 C CA . ASP A 1 126 ? -7.628 -10.902 -2.546 1.00 69.88 126 ASP A CA 1
ATOM 984 C C . ASP A 1 126 ? -9.150 -10.670 -2.543 1.00 69.88 126 ASP A C 1
ATOM 986 O O . ASP A 1 126 ? -9.960 -11.587 -2.685 1.00 69.88 126 ASP A O 1
ATOM 990 N N . THR A 1 127 ? -9.580 -9.420 -2.384 1.00 62.53 127 THR A N 1
ATOM 991 C CA . THR A 1 127 ? -10.986 -9.082 -2.094 1.00 62.53 127 THR A CA 1
ATOM 992 C C . THR A 1 127 ? -11.904 -9.079 -3.320 1.00 62.53 127 THR A C 1
ATOM 994 O O . THR A 1 127 ? -13.085 -8.759 -3.203 1.00 62.53 127 THR A O 1
ATOM 997 N N . PHE A 1 128 ? -11.400 -9.479 -4.493 1.00 60.84 128 PHE A N 1
ATOM 998 C CA . PHE A 1 128 ? -12.182 -9.583 -5.731 1.00 60.84 128 PHE A CA 1
ATOM 999 C C . PHE A 1 128 ? -12.939 -10.908 -5.896 1.00 60.84 128 PHE A C 1
ATOM 1001 O O . PHE A 1 128 ? -13.849 -10.984 -6.720 1.00 60.84 128 PHE A O 1
ATOM 1008 N N . HIS A 1 129 ? -12.595 -11.947 -5.128 1.00 50.88 129 HIS A N 1
ATOM 1009 C CA . HIS A 1 129 ? -13.172 -13.288 -5.298 1.00 50.88 129 HIS A CA 1
ATOM 1010 C C . HIS A 1 129 ? -14.528 -13.503 -4.613 1.00 50.88 129 HIS A C 1
ATOM 1012 O O . HIS A 1 129 ? -15.146 -14.543 -4.812 1.00 50.88 129 HIS A O 1
ATOM 1018 N N . ARG A 1 130 ? -15.055 -12.522 -3.870 1.00 43.88 130 ARG A N 1
ATOM 1019 C CA . ARG A 1 130 ? -16.455 -12.561 -3.419 1.00 43.88 130 ARG A CA 1
ATOM 1020 C C . ARG A 1 130 ? -17.364 -11.924 -4.471 1.00 43.88 130 ARG A C 1
ATOM 1022 O O . ARG A 1 130 ? -17.870 -10.825 -4.272 1.00 43.88 130 ARG A O 1
ATOM 1029 N N . ARG A 1 131 ? -17.559 -12.605 -5.601 1.00 37.22 131 ARG A N 1
ATOM 1030 C CA . ARG A 1 131 ? -18.800 -12.440 -6.369 1.00 37.22 131 ARG A CA 1
ATOM 1031 C C . ARG A 1 131 ? -19.779 -13.492 -5.860 1.00 37.22 131 ARG A C 1
ATOM 1033 O O . ARG A 1 131 ? -19.492 -14.680 -5.964 1.00 37.22 131 ARG A O 1
ATOM 1040 N N . ILE A 1 132 ? -20.851 -13.010 -5.236 1.00 35.19 132 ILE A N 1
ATOM 1041 C CA . ILE A 1 132 ? -22.110 -13.743 -5.056 1.00 35.19 132 ILE A CA 1
ATOM 1042 C C . ILE A 1 132 ? -22.668 -14.047 -6.448 1.00 35.19 132 ILE A C 1
ATOM 1044 O O . ILE A 1 132 ? -22.521 -13.157 -7.322 1.00 35.19 132 ILE A O 1
#

pLDDT: mean 85.74, std 11.02, range [35.19, 96.0]

Secondary structure (DSSP, 8-state):
--HHHHHHH-TTTTTSPPPS---TTS-EEEBTEEE-TT-HHHHT-SSSSSPEEPPPPTTGGG--EEE-TTT--EEE-TT-HHHHHHHHHHHHHHHHHHHHHHHHHHHHHHHHHTSSPPPEEE-TTGGG----

Foldseek 3Di:
DLPLLVCLQCVVVVDDDDPPDDPQQDWQFFDLFIDHNPQPLVPPCLDLPRAAAAADDSVQLPGQWTAALQPRDIDGNPVPVVCSNVSSSVSSSCRSNVSNVSQVVSQVSCVVPVVDGHHNDDRSNNRNPPDD

Radius of gyration: 15.28 Å; chains: 1; bounding box: 38×32×44 Å

Organism: NCBI:txid374047

Sequence (132 aa):
DGEVCKTGYNPVEYGGPLPNVIHFCQRYFIGEWMFAKHRPALVDFFTCDSPLLQDPPMDLENTLYASRPEDGSKKDFSQDPVRAKSFGKMNAFMVCGLSAAMNEAGELFKKNHCGGKGERTLKLFDTFHRRI